Protein AF-A0A5E6NIG8-F1 (afdb_monomer_lite)

Foldseek 3Di:
DDPPDPDCSVVVVLVVQVVVCVVVVAQWFDDDPVCVVVLVVQVVCVVPPNVVVVVNRVVRSPDDDPD

Sequence (67 aa):
MIHPFSDGNGRIGRLIVLAQCLQIGIKPPTVNNSNKALYYILLEHAKINPTPLAYFFQACSKQKTVK

Radius of gyration: 12.64 Å; chains: 1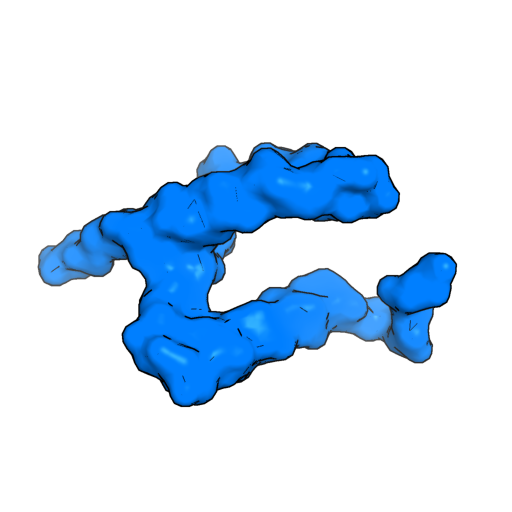; bounding box: 33×27×30 Å

Structure (mmCIF, N/CA/C/O backbone):
data_AF-A0A5E6NIG8-F1
#
_entry.id   AF-A0A5E6NIG8-F1
#
loop_
_atom_site.group_PDB
_atom_site.id
_atom_site.type_symbol
_atom_site.label_atom_id
_atom_site.label_alt_id
_atom_site.label_comp_id
_atom_site.label_asym_id
_atom_site.label_entity_id
_atom_site.label_seq_id
_atom_site.pdbx_PDB_ins_code
_atom_site.Cartn_x
_atom_site.Cartn_y
_atom_site.Cartn_z
_atom_site.occupancy
_atom_site.B_iso_or_equiv
_atom_site.auth_seq_id
_atom_site.auth_comp_id
_atom_site.auth_asym_id
_atom_site.auth_atom_id
_atom_site.pdbx_PDB_model_num
ATOM 1 N N . MET A 1 1 ? 9.368 -10.270 -9.314 1.00 53.72 1 MET A N 1
ATOM 2 C CA . MET A 1 1 ? 8.347 -9.376 -9.907 1.0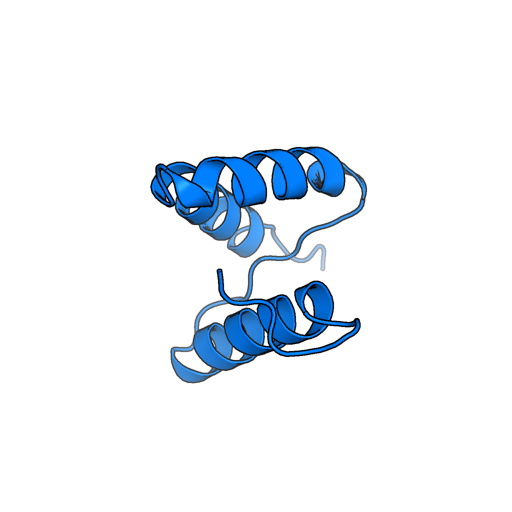0 53.72 1 MET A CA 1
ATOM 3 C C . MET A 1 1 ? 6.993 -10.041 -9.722 1.00 53.72 1 MET A C 1
ATOM 5 O O . MET A 1 1 ? 6.873 -11.182 -10.137 1.00 53.72 1 MET A O 1
ATOM 9 N N . ILE A 1 2 ? 6.010 -9.395 -9.085 1.00 65.38 2 ILE A N 1
ATOM 10 C CA . ILE A 1 2 ? 4.632 -9.916 -9.061 1.00 65.38 2 ILE A CA 1
ATOM 11 C C . ILE A 1 2 ? 3.731 -8.865 -9.723 1.00 65.38 2 ILE A C 1
ATOM 13 O O . ILE A 1 2 ? 3.407 -7.843 -9.126 1.00 65.38 2 ILE A O 1
ATOM 17 N N . HIS A 1 3 ? 3.423 -9.096 -11.001 1.00 79.75 3 HIS A N 1
ATOM 18 C CA . HIS A 1 3 ? 2.484 -8.346 -11.847 1.00 79.75 3 HIS A CA 1
ATOM 19 C C . HIS A 1 3 ? 1.763 -9.373 -12.743 1.00 79.75 3 HIS A C 1
ATOM 21 O O . HIS A 1 3 ? 2.087 -9.497 -13.920 1.00 79.75 3 HIS A O 1
ATOM 27 N N . PRO A 1 4 ? 0.898 -10.222 -12.158 1.00 90.25 4 PRO A N 1
ATOM 28 C CA . PRO A 1 4 ? 0.399 -11.433 -12.815 1.00 90.25 4 PRO A CA 1
ATOM 29 C C . PRO A 1 4 ? -0.644 -11.165 -13.906 1.00 90.25 4 PRO A C 1
ATOM 31 O O . PRO A 1 4 ? -0.946 -12.061 -14.687 1.00 90.25 4 PRO A O 1
ATOM 34 N N . PHE A 1 5 ? -1.200 -9.953 -13.964 1.00 91.94 5 PHE A N 1
ATOM 35 C CA . PHE A 1 5 ? -2.205 -9.562 -14.954 1.00 91.94 5 PHE A CA 1
ATOM 36 C C . PHE A 1 5 ? -1.625 -8.579 -15.975 1.00 91.94 5 PHE A C 1
ATOM 38 O O . PHE A 1 5 ? -0.719 -7.818 -15.642 1.00 91.94 5 PHE A O 1
ATOM 45 N N . SER A 1 6 ? -2.179 -8.553 -17.190 1.00 90.38 6 SER A N 1
ATOM 46 C CA . SER A 1 6 ? -1.781 -7.625 -18.262 1.00 90.38 6 SER A CA 1
ATOM 47 C C . SER A 1 6 ? -2.099 -6.155 -17.952 1.00 90.38 6 SER A C 1
ATOM 49 O O . SER A 1 6 ? 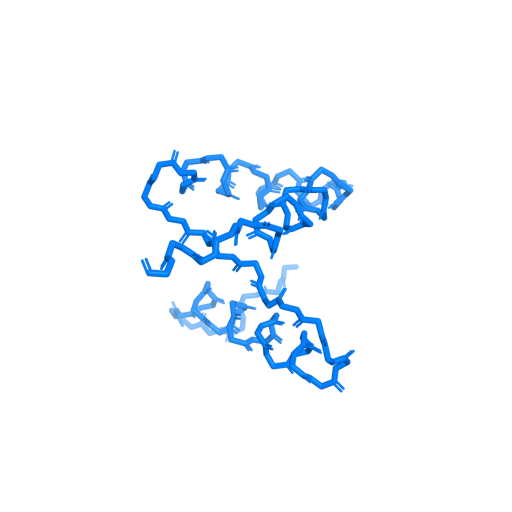-1.392 -5.262 -18.405 1.00 90.38 6 SER A O 1
ATOM 51 N N . ASP A 1 7 ? -3.138 -5.902 -17.157 1.00 90.69 7 ASP A N 1
ATOM 52 C CA . ASP A 1 7 ? -3.505 -4.598 -16.600 1.00 90.69 7 ASP A CA 1
ATOM 53 C C . ASP A 1 7 ? -4.271 -4.822 -15.278 1.00 90.69 7 ASP A C 1
ATOM 55 O O . ASP A 1 7 ? -4.683 -5.931 -14.940 1.00 90.69 7 ASP A O 1
ATOM 59 N N . GLY A 1 8 ? -4.464 -3.769 -14.488 1.00 90.62 8 GLY A N 1
ATOM 60 C CA . GLY A 1 8 ? -5.361 -3.785 -13.334 1.00 90.62 8 GLY A CA 1
ATOM 61 C C . GLY A 1 8 ? -4.702 -4.164 -12.015 1.00 90.62 8 GLY A C 1
ATOM 62 O O . GLY A 1 8 ? -5.340 -4.025 -10.972 1.00 90.62 8 GLY A O 1
ATOM 63 N N . ASN A 1 9 ? -3.416 -4.511 -12.012 1.00 92.25 9 ASN A N 1
ATOM 64 C CA . ASN A 1 9 ? -2.668 -4.877 -10.804 1.00 92.25 9 ASN A CA 1
ATOM 65 C C . ASN A 1 9 ? -2.777 -3.825 -9.684 1.00 92.25 9 ASN A C 1
ATOM 67 O O . ASN A 1 9 ? -2.971 -4.175 -8.525 1.00 92.25 9 ASN A O 1
ATOM 71 N N . GLY A 1 10 ? -2.752 -2.528 -10.018 1.00 91.19 10 GLY A N 1
ATOM 72 C CA . GLY A 1 10 ? -2.936 -1.460 -9.028 1.00 91.19 10 GLY A CA 1
ATOM 73 C C . GLY A 1 10 ? -4.359 -1.374 -8.452 1.00 91.19 10 GLY A C 1
ATOM 74 O O . GLY A 1 10 ? -4.529 -1.007 -7.292 1.00 91.19 10 GLY A O 1
ATOM 75 N N . ARG A 1 11 ? -5.392 -1.724 -9.235 1.00 93.62 11 ARG A N 1
ATOM 76 C CA . ARG A 1 11 ? -6.790 -1.793 -8.761 1.00 93.62 11 ARG A CA 1
ATOM 77 C C . ARG A 1 11 ? -6.975 -2.999 -7.845 1.00 93.62 11 ARG A C 1
ATOM 79 O O . ARG A 1 11 ? -7.487 -2.841 -6.742 1.00 93.62 11 ARG A O 1
ATOM 86 N N . ILE A 1 12 ? -6.486 -4.161 -8.272 1.00 95.31 12 ILE A N 1
ATOM 87 C CA . ILE A 1 12 ? -6.561 -5.407 -7.503 1.00 95.31 12 ILE A CA 1
ATOM 88 C C . ILE A 1 12 ? -5.760 -5.286 -6.204 1.00 95.31 12 ILE A C 1
ATOM 90 O O . ILE A 1 12 ? -6.281 -5.615 -5.145 1.00 95.31 12 ILE A O 1
ATOM 94 N N . GLY A 1 13 ? -4.549 -4.725 -6.243 1.00 93.25 13 GLY A N 1
ATOM 95 C CA . GLY A 1 13 ? -3.744 -4.495 -5.041 1.00 93.25 13 GLY A CA 1
ATOM 96 C C . GLY A 1 13 ? -4.469 -3.637 -4.002 1.00 93.25 13 GLY A C 1
ATOM 97 O O . GLY A 1 13 ? -4.485 -3.980 -2.823 1.00 93.25 13 GLY A O 1
ATOM 98 N N . ARG A 1 14 ? -5.155 -2.567 -4.430 1.00 93.88 14 ARG A N 1
ATOM 99 C CA . ARG A 1 14 ? -5.983 -1.756 -3.522 1.00 93.88 14 ARG A CA 1
ATOM 100 C C . ARG A 1 14 ? -7.195 -2.516 -2.984 1.00 93.88 14 ARG A C 1
ATOM 102 O O . ARG A 1 14 ? -7.517 -2.348 -1.813 1.00 93.88 14 ARG A O 1
ATOM 109 N N . LEU A 1 15 ? -7.846 -3.347 -3.800 1.00 95.25 15 LEU A N 1
ATOM 110 C CA . LEU A 1 15 ? -8.959 -4.192 -3.347 1.00 95.25 15 LEU A CA 1
ATOM 111 C C . LEU A 1 15 ? -8.509 -5.246 -2.329 1.00 95.25 15 LEU A C 1
ATOM 113 O O . LEU A 1 15 ? -9.230 -5.498 -1.371 1.00 95.25 15 LEU A O 1
ATOM 117 N N . ILE A 1 16 ? -7.315 -5.817 -2.490 1.00 95.12 16 ILE A N 1
ATOM 118 C CA . ILE A 1 16 ? -6.743 -6.757 -1.519 1.00 95.12 16 ILE A CA 1
ATOM 119 C C . ILE A 1 16 ? -6.494 -6.047 -0.186 1.00 95.12 16 ILE A C 1
ATOM 121 O O . ILE A 1 16 ? -6.946 -6.532 0.848 1.00 95.12 16 ILE A O 1
ATOM 125 N N . VAL A 1 17 ? -5.854 -4.871 -0.209 1.00 94.38 17 VAL A N 1
ATOM 126 C CA . VAL A 1 17 ? -5.637 -4.060 1.004 1.00 94.38 17 VAL A CA 1
ATOM 127 C C . VAL A 1 17 ? -6.970 -3.709 1.669 1.00 94.38 17 VAL A C 1
ATOM 129 O O . VAL A 1 17 ? -7.113 -3.871 2.878 1.00 94.38 17 VAL A O 1
ATOM 132 N N . LEU A 1 18 ? -7.967 -3.287 0.884 1.00 94.88 18 LEU A N 1
ATOM 133 C CA . LEU A 1 18 ? -9.323 -3.019 1.364 1.00 94.88 18 LEU A CA 1
ATOM 134 C C . LEU A 1 18 ? -9.912 -4.246 2.074 1.00 94.88 18 LEU A C 1
ATOM 136 O O . LEU A 1 18 ? -10.327 -4.142 3.226 1.00 94.88 18 LEU A O 1
ATOM 140 N N . ALA A 1 19 ? -9.922 -5.402 1.409 1.00 95.88 19 ALA A N 1
ATOM 141 C CA . ALA A 1 19 ? -10.493 -6.634 1.941 1.00 95.88 19 ALA A CA 1
ATOM 142 C C . ALA A 1 19 ? -9.787 -7.091 3.226 1.00 95.88 19 ALA A C 1
ATOM 144 O O . ALA A 1 19 ? -10.458 -7.496 4.173 1.00 95.88 19 ALA A O 1
ATOM 145 N N . GLN A 1 20 ? -8.457 -6.997 3.282 1.00 95.50 20 GLN A N 1
ATOM 146 C CA . GLN A 1 20 ? -7.673 -7.342 4.470 1.00 95.50 20 GLN A CA 1
ATOM 147 C C . GLN A 1 20 ? -7.978 -6.406 5.641 1.00 95.50 20 GLN A C 1
ATOM 149 O O . GLN A 1 20 ? -8.221 -6.883 6.744 1.00 95.50 20 GLN A O 1
ATOM 154 N N . CYS A 1 21 ? -8.030 -5.090 5.404 1.00 94.69 21 CYS A N 1
ATOM 155 C CA . CYS A 1 21 ? -8.398 -4.114 6.429 1.00 94.69 21 CYS A CA 1
ATOM 156 C C . CYS A 1 21 ? -9.800 -4.380 6.992 1.00 94.69 21 CYS A C 1
ATOM 158 O O . CYS A 1 21 ? -9.976 -4.373 8.209 1.00 94.69 21 CYS A O 1
ATOM 160 N N . LEU A 1 22 ? -10.777 -4.668 6.127 1.00 93.50 22 LEU A N 1
ATOM 161 C CA . LEU A 1 22 ? -12.145 -4.970 6.550 1.00 93.50 22 LEU A CA 1
ATOM 162 C C . LEU A 1 22 ? -12.229 -6.262 7.376 1.00 93.50 22 LEU A C 1
ATOM 164 O O . LEU A 1 22 ? -12.932 -6.280 8.381 1.00 93.50 22 LEU A O 1
ATOM 168 N N . GLN A 1 23 ? -11.480 -7.308 7.008 1.00 96.56 23 GLN A N 1
ATOM 169 C CA . GLN A 1 23 ? -11.441 -8.573 7.758 1.00 96.56 23 GLN A CA 1
ATOM 170 C C . GLN A 1 23 ? -10.930 -8.404 9.194 1.00 96.56 23 GLN A C 1
ATOM 172 O O . GLN A 1 23 ? -11.402 -9.093 10.092 1.00 96.56 23 GLN A O 1
ATOM 177 N N . ILE A 1 24 ? -9.997 -7.476 9.421 1.00 94.81 24 ILE A N 1
ATOM 178 C CA . ILE A 1 24 ? -9.437 -7.186 10.752 1.00 94.81 24 ILE A CA 1
ATOM 179 C C . ILE A 1 24 ? -10.104 -5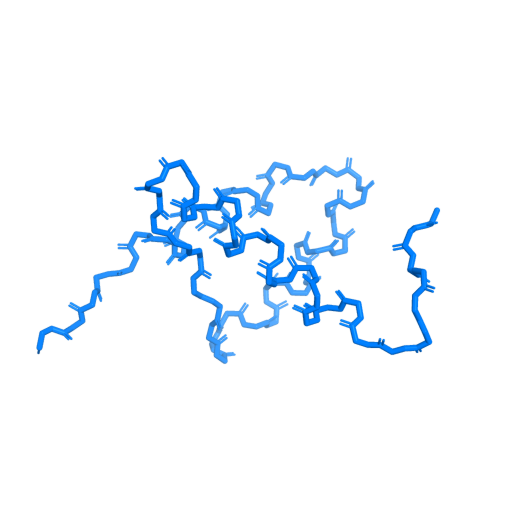.982 11.442 1.00 94.81 24 ILE A C 1
ATOM 181 O O . ILE A 1 24 ? -9.617 -5.520 12.471 1.00 94.81 24 ILE A O 1
ATOM 185 N N . GLY A 1 25 ? -11.193 -5.443 10.881 1.00 91.44 25 GLY A N 1
ATOM 186 C CA . GLY A 1 25 ? -11.941 -4.322 11.465 1.00 91.44 25 GLY A CA 1
ATOM 187 C C . GLY A 1 25 ? -11.216 -2.969 11.439 1.00 91.44 25 GLY A C 1
ATOM 188 O O . GLY A 1 25 ? -11.568 -2.067 12.199 1.00 91.44 25 GLY A O 1
ATOM 189 N N . ILE A 1 26 ? -10.207 -2.798 10.582 1.00 90.44 26 ILE A N 1
ATOM 190 C CA . ILE A 1 26 ? -9.454 -1.546 10.436 1.00 90.44 26 ILE A CA 1
ATOM 191 C C . ILE A 1 26 ? -10.011 -0.727 9.270 1.00 90.44 26 ILE A C 1
ATOM 193 O O . ILE A 1 26 ? -10.324 -1.255 8.204 1.00 90.44 26 ILE A O 1
ATOM 197 N N . LYS A 1 27 ? -10.079 0.601 9.441 1.00 91.12 27 LYS A N 1
ATOM 198 C CA . LYS A 1 27 ? -10.454 1.518 8.358 1.00 91.12 27 LYS A CA 1
ATOM 199 C C . LYS A 1 27 ? -9.420 1.450 7.218 1.00 91.12 27 LYS A C 1
ATOM 201 O O . LYS A 1 27 ? -8.246 1.750 7.456 1.00 91.12 27 LYS A O 1
ATOM 206 N N . PRO A 1 28 ? -9.830 1.126 5.982 1.00 93.19 28 PRO A N 1
ATOM 207 C CA . PRO A 1 28 ? -8.917 1.083 4.847 1.00 93.19 28 PRO A CA 1
ATOM 208 C C . PRO A 1 28 ? -8.302 2.458 4.532 1.00 93.19 28 PRO A C 1
ATOM 210 O O . PRO A 1 28 ? -8.982 3.484 4.671 1.00 93.19 28 PRO A O 1
ATOM 213 N N . PRO A 1 29 ? -7.037 2.511 4.083 1.00 93.38 29 PRO A N 1
ATOM 214 C CA . PRO A 1 29 ? -6.394 3.766 3.716 1.00 93.38 29 PRO A CA 1
ATOM 215 C C . PRO A 1 29 ? -7.076 4.385 2.492 1.00 93.38 29 PRO A C 1
ATOM 217 O O . PRO A 1 29 ? -7.247 3.732 1.463 1.00 93.38 29 PRO A O 1
ATOM 220 N N . THR A 1 30 ? -7.444 5.666 2.581 1.00 91.50 30 THR A N 1
ATOM 221 C CA . THR A 1 30 ? -8.043 6.406 1.458 1.00 91.50 30 THR A CA 1
ATOM 222 C C . THR A 1 30 ? -6.992 7.278 0.770 1.00 91.50 30 THR A C 1
ATOM 224 O O . THR A 1 30 ? -6.541 8.283 1.321 1.00 91.50 30 THR A O 1
ATOM 227 N N . VAL A 1 31 ? -6.597 6.889 -0.444 1.00 91.69 31 VAL A N 1
ATOM 228 C CA . VAL A 1 31 ? -5.695 7.670 -1.306 1.00 91.69 31 VAL A CA 1
ATOM 229 C C . VAL A 1 31 ? -6.546 8.566 -2.208 1.00 91.69 31 VAL A C 1
ATOM 231 O O . VAL A 1 31 ? -7.374 8.069 -2.969 1.00 91.69 31 VAL A O 1
ATOM 234 N N . ASN A 1 32 ? -6.360 9.879 -2.106 1.00 90.56 32 ASN A N 1
ATOM 235 C CA . ASN A 1 32 ? -7.068 10.901 -2.874 1.00 90.56 32 ASN A CA 1
ATOM 236 C C . ASN A 1 32 ? -6.133 11.550 -3.912 1.00 90.56 32 ASN A C 1
ATOM 238 O O . ASN A 1 32 ? -4.940 11.257 -3.977 1.00 90.56 32 ASN A O 1
ATOM 242 N N . ASN A 1 33 ? -6.661 12.444 -4.751 1.00 92.44 33 ASN A N 1
ATOM 243 C CA . ASN A 1 33 ? -5.850 13.086 -5.792 1.00 92.44 33 ASN A CA 1
ATOM 244 C C . ASN A 1 33 ? -4.678 13.900 -5.220 1.00 92.44 33 ASN A C 1
ATOM 246 O O . ASN A 1 33 ? -3.609 13.913 -5.826 1.00 92.44 33 ASN A O 1
ATOM 250 N N . SER A 1 34 ? -4.840 14.502 -4.040 1.00 92.75 34 SER A N 1
ATOM 251 C CA . SER A 1 34 ? -3.811 15.326 -3.398 1.00 92.75 34 SER A CA 1
ATOM 252 C C . SER A 1 34 ? -2.603 14.521 -2.913 1.00 92.75 34 SER A C 1
ATOM 254 O O . SER A 1 34 ? -1.498 15.050 -2.870 1.00 92.75 34 SER A O 1
ATOM 256 N N . ASN A 1 35 ? -2.780 13.241 -2.567 1.00 93.44 35 ASN A N 1
ATOM 257 C CA . ASN A 1 35 ? -1.695 12.366 -2.105 1.00 93.44 35 ASN A CA 1
ATOM 258 C C . ASN A 1 35 ? -1.324 11.251 -3.102 1.00 93.44 35 ASN A C 1
ATOM 260 O O . ASN A 1 35 ? -0.440 10.438 -2.824 1.00 93.44 35 ASN A O 1
ATOM 264 N N . LYS A 1 36 ? -1.944 11.239 -4.289 1.00 94.06 36 LYS A N 1
ATOM 265 C CA . LYS A 1 36 ? -1.712 10.248 -5.349 1.00 94.06 36 LYS A CA 1
ATOM 266 C C . LYS A 1 36 ? -0.249 10.180 -5.791 1.00 94.06 36 LYS A C 1
ATOM 268 O O . LYS A 1 36 ? 0.281 9.085 -5.953 1.00 94.06 36 LYS A O 1
ATOM 273 N N . ALA A 1 37 ? 0.405 11.329 -5.968 1.00 96.56 37 ALA A N 1
ATOM 274 C CA . ALA A 1 37 ? 1.816 11.377 -6.359 1.00 96.56 37 ALA A CA 1
ATOM 275 C C . ALA A 1 37 ? 2.715 10.722 -5.297 1.00 96.56 37 ALA A C 1
ATOM 277 O O . ALA A 1 37 ? 3.521 9.851 -5.616 1.00 96.56 37 ALA A O 1
ATOM 278 N N . LEU A 1 38 ? 2.502 11.068 -4.022 1.00 96.62 38 LEU A N 1
ATOM 279 C CA . LEU A 1 38 ? 3.230 10.481 -2.899 1.00 96.62 38 LEU A CA 1
ATOM 280 C C . LEU A 1 38 ? 2.997 8.968 -2.800 1.00 96.62 38 LEU A C 1
ATOM 282 O O . LEU A 1 38 ? 3.944 8.215 -2.602 1.00 96.62 38 LEU A O 1
ATOM 286 N N . TYR A 1 39 ? 1.760 8.509 -2.999 1.00 96.06 39 TYR A N 1
ATOM 287 C CA . TYR A 1 39 ? 1.442 7.082 -3.014 1.00 96.06 39 TYR A CA 1
ATOM 288 C C . TYR A 1 39 ? 2.255 6.308 -4.063 1.00 96.06 39 TYR A C 1
ATOM 290 O O . TYR A 1 39 ? 2.772 5.238 -3.748 1.00 96.06 39 TYR A O 1
ATOM 298 N N . TYR A 1 40 ? 2.421 6.842 -5.279 1.00 95.50 40 TYR A N 1
ATOM 299 C CA . TYR A 1 40 ? 3.236 6.185 -6.308 1.00 95.50 40 TYR A CA 1
ATOM 300 C C . TYR A 1 40 ? 4.724 6.140 -5.953 1.00 95.50 40 TYR A C 1
ATOM 302 O O . TYR A 1 40 ? 5.341 5.088 -6.108 1.00 95.50 40 TYR A O 1
ATOM 310 N N . ILE A 1 41 ? 5.276 7.235 -5.420 1.00 97.31 41 ILE A N 1
ATOM 311 C CA . ILE A 1 41 ? 6.676 7.288 -4.968 1.00 97.31 41 ILE A CA 1
ATOM 312 C C . ILE A 1 41 ? 6.920 6.244 -3.870 1.00 97.31 41 ILE A C 1
ATOM 314 O O . ILE A 1 41 ? 7.886 5.483 -3.916 1.00 97.31 41 ILE A O 1
ATOM 318 N N . LEU A 1 42 ? 6.013 6.159 -2.894 1.00 97.12 42 LEU A N 1
ATOM 319 C CA . LEU A 1 42 ? 6.124 5.203 -1.794 1.00 97.12 42 LEU A CA 1
ATOM 320 C C . LEU A 1 42 ? 5.908 3.753 -2.245 1.00 97.12 42 LEU A C 1
ATOM 322 O O . LEU A 1 42 ? 6.560 2.862 -1.710 1.00 97.12 42 LEU A O 1
ATOM 326 N N . LEU A 1 43 ? 5.041 3.500 -3.232 1.00 95.00 43 LEU A N 1
ATOM 327 C CA . LEU A 1 43 ? 4.884 2.175 -3.844 1.00 95.00 43 LEU A CA 1
ATOM 328 C C . LEU A 1 43 ? 6.168 1.699 -4.526 1.00 95.00 43 LEU A C 1
ATOM 330 O O . LEU A 1 43 ? 6.504 0.517 -4.452 1.00 95.00 43 LEU A O 1
ATOM 334 N N . GLU A 1 44 ? 6.877 2.598 -5.204 1.00 95.00 44 GLU A N 1
ATOM 335 C CA . GLU A 1 44 ? 8.159 2.270 -5.816 1.00 95.00 44 GLU A CA 1
ATOM 336 C C . GLU A 1 44 ? 9.223 1.995 -4.749 1.00 95.00 44 GLU A C 1
ATOM 338 O O . GLU A 1 44 ? 9.892 0.960 -4.803 1.00 95.00 44 GLU A O 1
ATOM 343 N N . HIS A 1 45 ? 9.314 2.864 -3.738 1.00 96.19 45 HIS A N 1
ATOM 344 C CA . HIS A 1 45 ? 10.251 2.702 -2.628 1.00 96.19 45 HIS A CA 1
ATOM 345 C C . HIS A 1 45 ? 9.979 1.437 -1.795 1.00 96.19 45 HIS A C 1
ATOM 347 O O . HIS A 1 45 ? 10.914 0.817 -1.288 1.00 96.19 45 HIS A O 1
ATOM 353 N N . ALA A 1 46 ? 8.719 0.995 -1.712 1.00 95.38 46 ALA A N 1
ATOM 354 C CA . ALA A 1 46 ? 8.318 -0.211 -0.989 1.00 95.38 46 ALA A CA 1
ATOM 355 C C . ALA A 1 46 ? 8.966 -1.500 -1.514 1.00 95.38 46 ALA A C 1
ATOM 357 O O . ALA A 1 46 ? 9.015 -2.488 -0.784 1.00 95.38 46 ALA A O 1
ATOM 358 N N . LYS A 1 47 ? 9.508 -1.490 -2.741 1.00 92.31 47 LYS A N 1
ATOM 359 C CA . LYS A 1 47 ? 10.329 -2.592 -3.270 1.00 92.31 47 LYS A CA 1
ATOM 360 C C . LYS A 1 47 ? 11.622 -2.800 -2.469 1.00 92.31 47 LYS A C 1
ATOM 362 O O . LYS A 1 47 ? 12.149 -3.906 -2.469 1.00 92.31 47 LYS A O 1
ATOM 367 N N . ILE A 1 48 ? 12.125 -1.744 -1.827 1.00 96.31 48 ILE A N 1
ATOM 368 C CA . ILE A 1 48 ? 13.337 -1.741 -0.998 1.00 96.31 48 ILE A CA 1
ATOM 369 C C . ILE A 1 48 ? 12.949 -1.744 0.483 1.00 96.31 48 ILE A C 1
ATOM 371 O O . ILE A 1 48 ? 13.430 -2.574 1.248 1.00 96.31 48 ILE A O 1
ATOM 375 N N . ASN A 1 49 ? 12.068 -0.823 0.888 1.00 96.62 49 ASN A N 1
ATOM 376 C CA . ASN A 1 49 ? 11.604 -0.698 2.266 1.00 96.62 49 ASN A CA 1
ATOM 377 C C . ASN A 1 49 ? 10.103 -0.356 2.307 1.00 96.62 49 ASN A C 1
ATOM 379 O O . ASN A 1 49 ? 9.727 0.763 1.949 1.00 96.62 49 ASN A O 1
ATOM 383 N N . PRO A 1 50 ? 9.230 -1.265 2.779 1.00 95.50 50 PRO A N 1
ATOM 384 C CA . PRO A 1 50 ? 7.785 -1.035 2.827 1.00 95.50 50 PRO A CA 1
ATOM 385 C C . PRO A 1 50 ? 7.342 -0.123 3.983 1.00 95.50 50 PRO A C 1
ATOM 387 O O . PRO A 1 50 ? 6.195 0.326 4.010 1.00 95.50 50 PRO A O 1
ATOM 390 N N . THR A 1 51 ? 8.228 0.174 4.937 1.00 97.38 51 THR A N 1
ATOM 391 C CA . THR A 1 51 ? 7.893 0.903 6.170 1.00 97.38 51 THR A CA 1
ATOM 392 C C . THR A 1 51 ? 7.296 2.296 5.910 1.00 97.38 51 THR A C 1
ATOM 394 O O . THR A 1 51 ? 6.246 2.603 6.480 1.00 97.38 51 THR A O 1
ATOM 397 N N . PRO A 1 52 ? 7.860 3.138 5.017 1.00 97.38 52 PRO A N 1
ATOM 398 C CA . PRO A 1 52 ? 7.274 4.444 4.704 1.00 97.38 52 PRO A CA 1
ATOM 399 C C . PRO A 1 52 ? 5.861 4.348 4.109 1.00 97.38 52 PRO A C 1
ATOM 401 O O . PRO A 1 52 ? 4.990 5.155 4.440 1.00 97.38 52 PRO A O 1
ATOM 404 N N . LEU A 1 53 ? 5.603 3.333 3.275 1.00 96.50 53 LEU A N 1
ATOM 405 C CA . LEU A 1 53 ? 4.277 3.089 2.705 1.00 96.50 53 LEU A CA 1
ATOM 406 C C . LEU A 1 53 ? 3.265 2.686 3.790 1.00 96.50 53 LEU A C 1
ATOM 408 O O . LEU A 1 53 ? 2.126 3.152 3.764 1.00 96.50 53 LEU A O 1
ATOM 412 N N . ALA A 1 54 ? 3.680 1.881 4.772 1.00 94.75 54 ALA A N 1
ATOM 413 C CA . ALA A 1 54 ? 2.831 1.501 5.901 1.00 94.75 54 ALA A CA 1
ATOM 414 C C . ALA A 1 54 ? 2.438 2.712 6.769 1.00 94.75 54 ALA A C 1
ATOM 416 O O . ALA A 1 54 ? 1.258 2.877 7.090 1.00 94.75 54 ALA A O 1
ATOM 417 N N . TYR A 1 55 ? 3.385 3.603 7.087 1.00 95.88 55 TYR A N 1
ATOM 418 C CA . TYR A 1 55 ? 3.084 4.853 7.801 1.00 95.88 55 TYR A CA 1
ATOM 419 C C . TYR A 1 55 ? 2.125 5.750 7.016 1.00 95.88 55 TYR A C 1
ATOM 421 O O . TYR A 1 55 ? 1.179 6.302 7.584 1.00 95.88 55 TYR A O 1
ATOM 429 N N . PHE A 1 56 ? 2.320 5.855 5.701 1.00 95.81 56 PHE A N 1
ATOM 430 C CA . PHE A 1 56 ? 1.411 6.594 4.831 1.00 95.81 56 PHE A CA 1
ATOM 431 C C . PHE A 1 56 ? -0.007 6.007 4.840 1.00 95.81 56 PHE A C 1
ATOM 433 O O . PHE A 1 56 ? -0.980 6.755 4.970 1.00 95.81 56 PHE A O 1
ATOM 440 N N . PHE A 1 57 ? -0.148 4.681 4.764 1.00 94.94 57 PHE A N 1
ATOM 441 C CA . PHE A 1 57 ? -1.450 4.024 4.888 1.00 94.94 57 PHE A CA 1
ATOM 442 C C . PHE A 1 57 ? -2.100 4.299 6.239 1.00 94.94 57 PHE A C 1
ATOM 444 O O . PHE A 1 57 ? -3.263 4.696 6.277 1.00 94.94 57 PHE A O 1
ATOM 451 N N . GLN A 1 58 ? -1.350 4.200 7.335 1.00 93.00 58 GLN A N 1
ATOM 452 C CA . GLN A 1 58 ? -1.870 4.521 8.662 1.00 93.00 58 GLN A CA 1
ATOM 453 C C . GLN A 1 58 ? -2.368 5.974 8.751 1.00 93.00 58 GLN A C 1
ATOM 455 O O . GLN A 1 58 ? -3.435 6.227 9.318 1.00 93.00 58 GLN A O 1
ATOM 460 N N . ALA A 1 59 ? -1.633 6.927 8.172 1.00 92.44 59 ALA A N 1
ATOM 461 C CA . ALA A 1 59 ? -2.048 8.327 8.106 1.00 92.44 59 ALA A CA 1
ATOM 462 C C . ALA A 1 59 ? -3.332 8.503 7.274 1.00 92.44 59 ALA A C 1
ATOM 464 O O . ALA A 1 59 ? -4.248 9.218 7.686 1.00 92.44 59 ALA A O 1
ATOM 465 N N . CYS A 1 60 ? -3.444 7.803 6.142 1.00 91.81 60 CYS A N 1
ATOM 466 C CA . CYS A 1 60 ? -4.630 7.839 5.284 1.00 91.81 60 CYS A CA 1
ATOM 467 C C . CYS A 1 60 ? -5.864 7.186 5.924 1.00 91.81 60 CYS A C 1
ATOM 469 O O . CYS A 1 60 ? -6.979 7.660 5.714 1.00 91.81 60 CYS A O 1
ATOM 471 N N . SER A 1 61 ? -5.688 6.140 6.732 1.00 87.88 61 SER A N 1
ATOM 472 C CA . SER A 1 61 ? -6.781 5.480 7.459 1.00 87.88 61 SER A CA 1
ATOM 473 C C . SER A 1 61 ? -7.380 6.355 8.566 1.00 87.88 61 SER A C 1
ATOM 475 O O . SER A 1 61 ? -8.560 6.220 8.880 1.00 87.88 61 SER A O 1
ATOM 477 N N . LYS A 1 62 ? -6.604 7.280 9.148 1.00 79.88 62 LYS A N 1
ATOM 478 C CA . LYS A 1 62 ? -7.047 8.165 10.245 1.00 79.88 62 LYS A CA 1
ATOM 479 C C . LYS A 1 62 ? -7.807 9.416 9.788 1.00 79.88 62 LYS A C 1
ATOM 481 O O . LYS A 1 62 ? -8.309 10.150 10.638 1.00 79.88 62 LYS A O 1
ATOM 486 N N . GLN A 1 63 ? -7.908 9.685 8.483 1.00 62.44 63 GLN A N 1
ATOM 487 C CA . GLN A 1 63 ? -8.602 10.880 7.991 1.00 62.44 63 GLN A CA 1
ATOM 488 C C . GLN A 1 63 ? -10.081 10.836 8.411 1.00 62.44 63 GLN A C 1
ATOM 490 O O . GLN A 1 63 ? -10.807 9.885 8.095 1.00 62.44 63 GLN A O 1
ATOM 495 N N . LYS A 1 64 ? -10.503 11.842 9.191 1.00 47.28 64 LYS A N 1
ATOM 496 C CA . LYS A 1 64 ? -11.874 11.983 9.690 1.00 47.28 64 LYS A CA 1
ATOM 497 C C . LYS A 1 64 ? -12.810 12.127 8.496 1.00 47.28 64 LYS A C 1
ATOM 499 O O . LYS A 1 64 ? -12.612 12.994 7.652 1.00 47.28 64 LYS A O 1
ATOM 504 N N . THR A 1 65 ? -13.824 11.274 8.437 1.00 48.50 65 THR A N 1
ATOM 505 C CA . THR A 1 65 ? -14.988 11.505 7.586 1.00 48.50 65 THR A CA 1
ATOM 506 C C . THR A 1 65 ? -15.588 12.831 8.050 1.00 48.50 65 THR A C 1
ATOM 508 O O . THR A 1 65 ? -15.980 12.936 9.213 1.00 48.50 65 THR A O 1
ATOM 511 N N . VAL A 1 66 ? -15.564 13.861 7.202 1.00 45.50 66 VAL A N 1
ATOM 512 C CA . VAL A 1 66 ? -16.373 15.061 7.438 1.00 45.50 66 VAL A CA 1
ATOM 513 C C .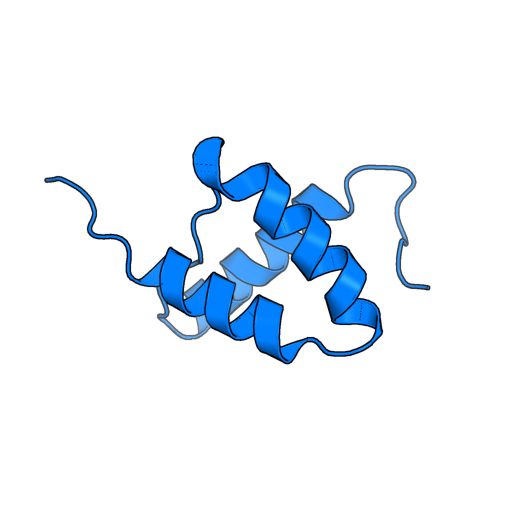 VAL A 1 66 ? -17.818 14.561 7.471 1.00 45.50 66 VAL A C 1
ATOM 515 O O . VAL A 1 66 ? -18.247 13.899 6.527 1.00 45.50 66 VAL A O 1
ATOM 518 N N . LYS A 1 67 ? -18.471 14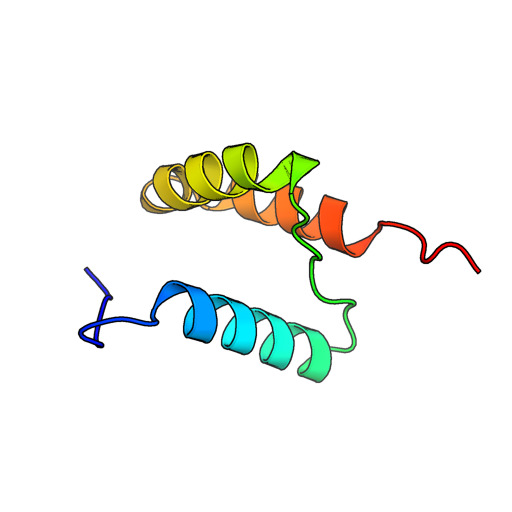.729 8.625 1.00 36.16 67 LYS A N 1
ATOM 519 C CA . LYS A 1 67 ? -19.899 14.457 8.800 1.00 36.16 67 LYS A CA 1
ATOM 520 C C . LYS A 1 67 ? -20.709 15.399 7.924 1.00 36.16 67 LYS A C 1
ATOM 522 O O . LYS A 1 67 ? -20.289 16.573 7.825 1.00 36.16 67 LYS A O 1
#

pLDDT: mean 89.07, std 13.63, range [36.16, 97.38]

Secondary structure (DSSP, 8-state):
----SSS-HHHHHHHHHHHHHHHTTPPPP---TTTHHHHHHHHHHTTT--HHHHHHHHHHHT-----